Protein AF-A0A2E8XS34-F1 (afdb_monomer_lite)

Sequence (135 aa):
MKAFRKILIWILFVWFIVSIIMTLAGTDLFFPFDLKIDESQQIYRYKTIRFAAGCLLAYAVYRYLFSFKAAPSLAIVLNFGVFYLIGGLLFGYRDNVELKDMQHLLVVAFLALMVWFELKQRTKDDAGKFRRDHF

Secondary structure (DSSP, 8-state):
-HHHHHHHHHHHHHHHHHHHHHHHTT---BTTTBSS--HHHHHHHHHHHHHHHHHHHHHHHHHHHHSTT-HHHHHHHHHHHHHHHHHHHHHHHHTT--GGGGHHHHHHHHHHHHHHHHHHHHHHHHHHHHHHTT-

Foldseek 3Di:
DVVVVVVVVVVVVVVVVVCVVCVLVVFHADPPGDRDDDPVRVVVVVVVVVVVVVVLLVVLVVCPVPPVDPLVSLVVLLVVLVVCLVVLVSVCVVVVPDPVVSVVNVVSVVVSVVSVVVSVVVVVVVVVVVVVVVD

Radius of gyration: 19.16 Å; chains: 1; bounding box: 51×29×46 Å

pLDDT: mean 83.74, std 12.16, range [45.78, 97.0]

Structure (mmCIF, N/CA/C/O backbone):
data_AF-A0A2E8XS34-F1
#
_entry.id   AF-A0A2E8XS34-F1
#
loop_
_atom_site.group_PDB
_atom_site.id
_atom_site.type_symbol
_atom_site.label_atom_id
_atom_site.label_alt_id
_atom_site.label_comp_id
_atom_site.label_asym_id
_atom_site.label_entity_id
_atom_site.label_seq_id
_atom_site.pdbx_PDB_ins_code
_atom_site.Cartn_x
_atom_site.Cartn_y
_atom_site.Cartn_z
_atom_site.occupancy
_atom_site.B_iso_or_equiv
_atom_site.auth_seq_id
_atom_site.auth_comp_id
_atom_site.auth_asym_id
_atom_site.auth_atom_id
_atom_site.pdbx_PDB_model_num
ATOM 1 N N . MET A 1 1 ? 25.151 7.187 15.828 1.00 63.88 1 MET A N 1
ATOM 2 C CA . MET A 1 1 ? 24.245 7.661 14.744 1.00 63.88 1 MET A CA 1
ATOM 3 C C . MET A 1 1 ? 23.617 6.565 13.868 1.00 63.88 1 MET A C 1
ATOM 5 O O . MET A 1 1 ? 22.424 6.658 13.605 1.00 63.88 1 MET A O 1
ATOM 9 N N . LYS A 1 2 ? 24.343 5.541 13.373 1.00 78.06 2 LYS A N 1
ATOM 10 C CA . LYS A 1 2 ? 23.717 4.443 12.589 1.00 78.06 2 LYS A CA 1
ATOM 11 C C . LYS A 1 2 ? 22.769 3.570 13.435 1.00 78.06 2 LYS A C 1
ATOM 13 O O . LYS A 1 2 ? 21.671 3.279 12.981 1.00 78.06 2 LYS A O 1
ATOM 18 N N . ALA A 1 3 ? 23.163 3.223 14.665 1.00 86.88 3 ALA A N 1
ATOM 19 C CA . ALA A 1 3 ? 22.333 2.441 15.590 1.00 86.88 3 ALA A CA 1
ATOM 20 C C . ALA A 1 3 ? 21.042 3.177 15.991 1.00 86.88 3 ALA A C 1
ATOM 22 O O . ALA A 1 3 ? 19.959 2.628 15.850 1.00 86.88 3 ALA A O 1
ATOM 23 N N . PHE A 1 4 ? 21.150 4.455 16.368 1.00 91.81 4 PHE A N 1
ATOM 24 C CA . PHE A 1 4 ? 20.003 5.301 16.717 1.00 91.81 4 PHE A CA 1
ATOM 25 C C . PHE A 1 4 ? 18.929 5.352 15.614 1.00 91.81 4 PHE A C 1
ATOM 27 O O . PHE A 1 4 ? 17.758 5.122 15.885 1.00 91.81 4 PHE A O 1
ATOM 34 N N . ARG A 1 5 ? 19.327 5.552 14.347 1.00 91.44 5 ARG A N 1
ATOM 35 C CA . ARG A 1 5 ? 18.387 5.534 13.210 1.00 91.44 5 ARG A CA 1
ATOM 36 C C . ARG A 1 5 ? 17.677 4.188 13.048 1.00 91.44 5 ARG A C 1
ATOM 38 O O . ARG A 1 5 ? 16.480 4.167 12.791 1.00 91.44 5 ARG A O 1
ATOM 45 N N . LYS A 1 6 ? 18.396 3.073 13.219 1.00 90.25 6 LYS A N 1
ATOM 46 C CA . LYS A 1 6 ? 17.794 1.730 13.164 1.00 90.25 6 LYS A CA 1
ATOM 47 C C . LYS A 1 6 ? 16.784 1.516 14.291 1.00 90.25 6 LYS A C 1
ATOM 49 O O . LYS A 1 6 ? 15.724 0.962 14.035 1.00 90.25 6 LYS A O 1
ATOM 54 N N . ILE A 1 7 ? 17.093 1.992 15.498 1.00 94.50 7 ILE A N 1
ATOM 55 C CA . ILE A 1 7 ? 16.188 1.919 16.651 1.00 94.50 7 ILE A CA 1
ATOM 56 C C . ILE A 1 7 ? 14.903 2.707 16.373 1.00 94.50 7 ILE A C 1
ATOM 58 O O . ILE A 1 7 ? 13.821 2.175 16.577 1.00 94.50 7 ILE A O 1
ATOM 62 N N . LEU A 1 8 ? 15.000 3.927 15.833 1.00 91.06 8 LEU A N 1
ATOM 63 C CA . LEU A 1 8 ? 13.816 4.721 15.482 1.00 91.06 8 LEU A CA 1
ATOM 64 C C . LEU A 1 8 ? 12.929 4.036 14.434 1.00 91.06 8 LEU A C 1
ATOM 66 O O . LEU A 1 8 ? 11.711 4.014 14.585 1.00 91.06 8 LEU A O 1
ATOM 70 N N . ILE A 1 9 ? 13.527 3.442 13.396 1.00 90.00 9 ILE A N 1
ATOM 71 C CA . ILE A 1 9 ? 12.781 2.678 12.382 1.00 90.00 9 ILE A CA 1
ATOM 72 C C . ILE A 1 9 ? 12.105 1.458 13.016 1.00 90.00 9 ILE A C 1
ATOM 74 O O . ILE A 1 9 ? 10.970 1.138 12.678 1.00 90.00 9 ILE A O 1
ATOM 78 N N . TRP A 1 10 ? 12.784 0.789 13.947 1.00 93.06 10 TRP A N 1
ATOM 79 C CA . TRP A 1 10 ? 12.226 -0.364 14.644 1.00 93.06 10 TRP A CA 1
ATOM 80 C C . TRP A 1 10 ? 11.046 0.022 15.543 1.00 93.06 10 TRP A C 1
ATOM 82 O O . TRP A 1 10 ? 10.009 -0.631 15.492 1.00 93.06 10 TRP A O 1
ATOM 92 N N . ILE A 1 11 ? 11.158 1.122 16.293 1.00 91.81 11 ILE A N 1
ATOM 93 C CA . ILE A 1 11 ? 10.053 1.674 17.092 1.00 91.81 11 ILE A CA 1
ATOM 94 C C . ILE A 1 11 ? 8.857 2.002 16.193 1.00 91.81 11 ILE A C 1
ATOM 96 O O . ILE A 1 11 ? 7.731 1.629 16.509 1.00 91.81 11 ILE A O 1
ATOM 100 N N . LEU A 1 12 ? 9.099 2.645 15.048 1.00 87.62 12 LEU A N 1
ATOM 101 C CA . LEU A 1 12 ? 8.053 2.957 14.074 1.00 87.62 12 LEU A CA 1
ATOM 102 C C . LEU A 1 12 ? 7.380 1.689 13.522 1.00 87.62 12 LEU A C 1
ATOM 104 O O . LEU A 1 12 ? 6.165 1.650 13.358 1.00 87.62 12 LEU A O 1
ATOM 108 N N . PHE A 1 13 ? 8.155 0.639 13.256 1.00 89.69 13 PHE A N 1
ATOM 109 C CA . PHE A 1 13 ? 7.622 -0.638 12.789 1.00 89.69 13 PHE A CA 1
ATOM 110 C C . PHE A 1 13 ? 6.738 -1.319 13.840 1.00 89.69 13 PHE A C 1
ATOM 112 O O . PHE A 1 13 ? 5.619 -1.723 13.529 1.00 89.69 13 PHE A O 1
ATOM 119 N N . VAL A 1 14 ? 7.211 -1.401 15.089 1.00 90.56 14 VAL A N 1
ATOM 120 C CA . VAL A 1 14 ? 6.421 -1.931 16.213 1.00 90.56 14 VAL A CA 1
ATOM 121 C C . VAL A 1 14 ? 5.132 -1.133 16.377 1.00 90.56 14 VAL A C 1
ATOM 123 O O . VAL A 1 14 ? 4.068 -1.720 16.554 1.00 90.56 14 VAL A O 1
ATOM 126 N N . TRP A 1 15 ? 5.205 0.190 16.242 1.00 86.81 15 TRP A N 1
ATOM 127 C CA . TRP A 1 15 ? 4.031 1.050 16.292 1.00 86.81 15 TRP A CA 1
ATOM 128 C C . TRP A 1 15 ? 3.000 0.697 15.216 1.00 86.81 15 TRP A C 1
ATOM 130 O O . TRP A 1 15 ? 1.832 0.510 15.542 1.00 86.81 15 TRP A O 1
ATOM 140 N N . PHE A 1 16 ? 3.413 0.542 13.952 1.00 87.06 16 PHE A N 1
ATOM 141 C CA . PHE A 1 16 ? 2.488 0.150 12.884 1.00 87.06 16 PHE A CA 1
ATOM 142 C C . PHE A 1 16 ? 1.797 -1.186 13.167 1.00 87.06 16 PHE A C 1
ATOM 144 O O . PHE A 1 16 ? 0.599 -1.308 12.920 1.00 87.06 16 PHE A O 1
ATOM 151 N N . ILE A 1 17 ? 2.514 -2.164 13.731 1.00 88.88 17 ILE A N 1
ATOM 152 C CA . ILE A 1 17 ? 1.918 -3.443 14.142 1.00 88.88 17 ILE A CA 1
ATOM 153 C C . ILE A 1 17 ? 0.859 -3.224 15.226 1.00 88.88 17 ILE A C 1
ATOM 155 O O . ILE A 1 17 ? -0.253 -3.734 15.101 1.00 88.88 17 ILE A O 1
ATOM 159 N N . VAL A 1 18 ? 1.183 -2.455 16.269 1.00 87.19 18 VAL A N 1
ATOM 160 C CA . VAL A 1 18 ? 0.246 -2.161 17.364 1.00 87.19 18 VAL A CA 1
ATOM 161 C C . VAL A 1 18 ? -0.999 -1.451 16.836 1.00 87.19 18 VAL A C 1
ATOM 163 O O . VAL A 1 18 ? -2.107 -1.873 17.161 1.00 87.19 18 VAL A O 1
ATOM 166 N N . SER A 1 19 ? -0.845 -0.442 15.973 1.00 83.19 19 SER A N 1
ATOM 167 C CA . SER A 1 19 ? -1.980 0.247 15.350 1.00 83.19 19 SER A CA 1
ATOM 168 C C . SER A 1 19 ? -2.871 -0.713 14.563 1.00 83.19 19 SER A C 1
ATOM 170 O O . SER A 1 19 ? -4.079 -0.683 14.754 1.00 83.19 19 SER A O 1
ATOM 172 N N . ILE A 1 20 ? -2.305 -1.616 13.751 1.00 84.06 20 ILE A N 1
ATOM 173 C CA . ILE A 1 20 ? -3.093 -2.606 12.994 1.00 84.06 20 ILE A CA 1
ATOM 174 C C . ILE A 1 20 ? -3.896 -3.514 13.937 1.00 84.06 20 ILE A C 1
ATOM 176 O O . ILE A 1 20 ? -5.090 -3.718 13.719 1.00 84.06 20 ILE A O 1
ATOM 180 N N . ILE A 1 21 ? -3.266 -4.039 14.993 1.00 85.81 21 ILE A N 1
ATOM 181 C CA . ILE A 1 21 ? -3.931 -4.924 15.964 1.00 85.81 21 ILE A CA 1
ATOM 182 C C . ILE A 1 21 ? -5.065 -4.185 16.678 1.00 85.81 21 ILE A C 1
ATOM 184 O O . ILE A 1 21 ? -6.174 -4.708 16.777 1.00 85.81 21 ILE A O 1
ATOM 188 N N . MET A 1 22 ? -4.806 -2.963 17.145 1.00 83.38 22 MET A N 1
ATOM 189 C CA . MET A 1 22 ? -5.800 -2.142 17.835 1.00 83.38 22 MET A CA 1
ATOM 190 C C . MET A 1 22 ? -6.976 -1.795 16.930 1.00 83.38 22 MET A C 1
ATOM 192 O O . MET A 1 22 ? -8.127 -1.958 17.345 1.00 83.38 22 MET A O 1
ATOM 196 N N . THR A 1 23 ? -6.705 -1.405 15.681 1.00 82.19 23 THR A N 1
ATOM 197 C CA . THR A 1 23 ? -7.757 -1.142 14.701 1.00 82.19 23 THR A CA 1
ATOM 198 C C . THR A 1 23 ? -8.603 -2.386 14.479 1.00 82.19 23 THR A C 1
ATOM 200 O O . THR A 1 23 ? -9.818 -2.253 14.489 1.00 82.19 23 THR A O 1
ATOM 203 N N . LEU A 1 24 ? -8.022 -3.588 14.356 1.00 80.12 24 LEU A N 1
ATOM 204 C CA . LEU A 1 24 ? -8.774 -4.846 14.208 1.00 80.12 24 LEU A CA 1
ATOM 205 C C . LEU A 1 24 ? -9.572 -5.234 15.463 1.00 80.12 24 LEU A C 1
ATOM 207 O O . LEU A 1 24 ? -10.663 -5.785 15.323 1.00 80.12 24 LEU A O 1
ATOM 211 N N . ALA A 1 25 ? -9.089 -4.892 16.659 1.00 82.12 25 ALA A N 1
ATOM 212 C CA . ALA A 1 25 ? -9.784 -5.099 17.934 1.00 82.12 25 ALA A CA 1
ATOM 213 C C . ALA A 1 25 ? -10.914 -4.083 18.209 1.00 82.12 25 ALA A C 1
ATOM 215 O O . ALA A 1 25 ? -11.614 -4.197 19.211 1.00 82.12 25 ALA A O 1
ATOM 216 N N . GLY A 1 26 ? -11.098 -3.093 17.331 1.00 73.38 26 GLY A N 1
ATOM 217 C CA . GLY A 1 26 ? -12.153 -2.080 17.438 1.00 73.38 26 GLY A CA 1
ATOM 218 C C . GLY A 1 26 ? -11.802 -0.888 18.309 1.00 73.38 26 GLY A C 1
ATOM 219 O O . GLY A 1 26 ? -12.678 -0.119 18.685 1.00 73.38 26 GLY A O 1
ATOM 220 N N . THR A 1 27 ? -10.515 -0.720 18.594 1.00 77.56 27 THR A N 1
ATOM 221 C CA . THR A 1 27 ? -9.982 0.454 19.278 1.00 77.56 27 THR A CA 1
ATOM 222 C C . THR A 1 27 ? -9.312 1.386 18.277 1.00 77.56 27 THR A C 1
ATOM 224 O O . THR A 1 27 ? -8.448 0.966 17.502 1.00 77.56 27 THR A O 1
ATOM 227 N N . ASP A 1 28 ? -9.677 2.663 18.315 1.00 70.44 28 ASP A N 1
ATOM 228 C CA . ASP A 1 28 ? -9.099 3.673 17.438 1.00 70.44 28 ASP A CA 1
ATOM 229 C C . ASP A 1 28 ? -7.763 4.152 18.007 1.00 70.44 28 ASP A C 1
ATOM 231 O O . ASP A 1 28 ? -7.718 5.009 18.883 1.00 70.44 28 ASP A O 1
ATOM 235 N N . LEU A 1 29 ? -6.657 3.584 17.521 1.00 71.19 29 LEU A N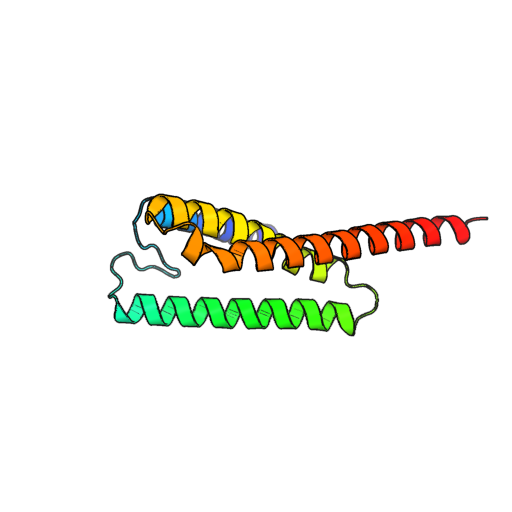 1
ATOM 236 C CA . LEU A 1 29 ? -5.318 4.119 17.763 1.00 71.19 29 LEU A CA 1
ATOM 237 C C . LEU A 1 29 ? -4.795 4.766 16.482 1.00 71.19 29 LEU A C 1
ATOM 239 O O . LEU A 1 29 ? -4.387 4.074 15.548 1.00 71.19 29 LEU A O 1
ATOM 243 N N . PHE A 1 30 ? -4.742 6.098 16.463 1.00 67.44 30 PHE A N 1
ATOM 244 C CA . PHE A 1 30 ? -4.107 6.847 15.377 1.00 67.44 30 PHE A CA 1
ATOM 245 C C . PHE A 1 30 ? -2.795 7.494 15.816 1.00 67.44 30 PHE A C 1
ATOM 247 O O . PHE A 1 30 ? -2.648 7.986 16.934 1.00 67.44 30 PHE A O 1
ATOM 254 N N . PHE A 1 31 ? -1.855 7.549 14.876 1.00 62.88 31 PHE A N 1
ATOM 255 C CA . PHE A 1 31 ? -0.633 8.335 15.010 1.00 62.88 31 PHE A CA 1
ATOM 256 C C . PHE A 1 31 ? -0.947 9.853 14.925 1.00 62.88 31 PHE A C 1
ATOM 258 O O . PHE A 1 31 ? -1.740 10.233 14.058 1.00 62.88 31 PHE A O 1
ATOM 265 N N . PRO A 1 32 ? -0.328 10.739 15.742 1.00 53.72 32 PRO A N 1
ATOM 266 C CA . PRO A 1 32 ? 0.712 10.429 16.715 1.00 53.72 32 PRO A CA 1
ATOM 267 C C . PRO A 1 32 ? 0.212 9.779 18.006 1.00 53.72 32 PRO A C 1
ATOM 269 O O . PRO A 1 32 ? 0.770 8.748 18.332 1.00 53.72 32 PRO A O 1
ATOM 272 N N . PHE A 1 33 ? -0.810 10.265 18.713 1.00 63.41 33 PHE A N 1
ATOM 273 C CA . PHE A 1 33 ? -1.322 9.593 19.921 1.00 63.41 33 PHE A CA 1
ATOM 274 C C . PHE A 1 33 ? -2.741 10.065 20.210 1.00 63.41 33 PHE A C 1
ATOM 276 O O . PHE A 1 33 ? -2.924 11.160 20.737 1.00 63.41 33 PHE A O 1
ATOM 283 N N . ASP A 1 34 ? -3.745 9.271 19.851 1.00 65.56 34 ASP A N 1
ATOM 284 C CA . ASP A 1 34 ? -5.122 9.594 20.207 1.00 65.56 34 ASP A CA 1
ATOM 285 C C . ASP A 1 34 ? -5.978 8.329 20.263 1.00 65.56 34 ASP A C 1
ATOM 287 O O . ASP A 1 34 ? -6.127 7.649 19.249 1.00 65.56 34 ASP A O 1
ATOM 291 N N . LEU A 1 35 ? -6.474 8.011 21.462 1.00 64.69 35 LEU A N 1
ATOM 292 C CA . LEU A 1 35 ? -7.351 6.866 21.742 1.00 64.69 35 LEU A CA 1
ATOM 293 C C . LEU A 1 35 ? -8.836 7.256 21.761 1.00 64.69 35 LEU A C 1
ATOM 295 O O . LEU A 1 35 ? -9.698 6.383 21.833 1.00 64.69 35 LEU A O 1
ATOM 299 N N . LYS A 1 36 ? -9.147 8.559 21.779 1.00 69.56 36 LYS A N 1
ATOM 300 C CA . LYS A 1 36 ? -10.514 9.086 21.874 1.00 69.56 36 LYS A CA 1
ATOM 301 C C . LYS A 1 36 ? -10.712 10.134 20.793 1.00 69.56 36 LYS A C 1
ATOM 303 O O . LYS A 1 36 ? -10.654 11.333 21.043 1.00 69.56 36 LYS A O 1
ATOM 308 N N . ILE A 1 37 ? -10.949 9.644 19.587 1.00 72.38 37 ILE A N 1
ATOM 309 C CA . ILE A 1 37 ? -11.110 10.475 18.401 1.00 72.38 37 ILE A CA 1
ATOM 310 C C . ILE A 1 37 ? -12.602 10.620 18.122 1.00 72.38 37 ILE A C 1
ATOM 312 O O . ILE A 1 37 ? -13.298 9.619 17.978 1.00 72.38 37 ILE A O 1
ATOM 316 N N . ASP A 1 38 ? -13.070 11.861 18.024 1.00 81.88 38 ASP A N 1
ATOM 317 C CA . ASP A 1 38 ? -14.433 12.180 17.591 1.00 81.88 38 ASP A CA 1
ATOM 318 C C . ASP A 1 38 ? -14.681 11.765 16.126 1.00 81.88 38 ASP A C 1
ATOM 320 O O . ASP A 1 38 ? -13.757 11.791 15.307 1.00 81.88 38 ASP A O 1
ATOM 324 N N . GLU A 1 39 ? -15.927 11.451 15.763 1.00 80.69 39 GLU A N 1
ATOM 325 C CA . GLU A 1 39 ? -16.308 10.991 14.416 1.00 80.69 39 GLU A CA 1
ATOM 326 C C . GLU A 1 39 ? -15.828 11.947 13.314 1.00 80.69 39 GLU A C 1
ATOM 328 O O . GLU A 1 39 ? -15.299 11.523 12.280 1.00 80.69 39 GLU A O 1
ATOM 333 N N . SER A 1 40 ? -15.936 13.260 13.546 1.00 83.38 40 SER A N 1
ATOM 334 C CA . SER A 1 40 ? -15.499 14.277 12.584 1.00 83.38 40 SER A CA 1
ATOM 335 C C . SER A 1 40 ? -13.995 14.189 12.291 1.00 83.38 40 SER A C 1
ATOM 337 O O . SER A 1 40 ? -13.557 14.270 11.135 1.00 83.38 40 SER A O 1
ATOM 339 N N . GLN A 1 41 ? -13.194 13.948 13.330 1.00 82.31 41 GLN A N 1
ATOM 340 C CA . GLN A 1 41 ? -11.751 13.788 13.222 1.00 82.31 41 GLN A CA 1
ATOM 341 C C . GLN A 1 41 ? -11.380 12.447 12.589 1.00 82.31 4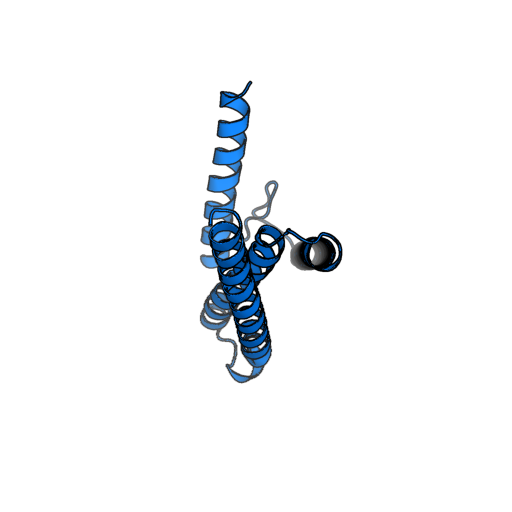1 GLN A C 1
ATOM 343 O O . GLN A 1 41 ? -10.434 12.404 11.799 1.00 82.31 41 GLN A O 1
ATOM 348 N N . GLN A 1 42 ? -12.122 11.373 12.875 1.00 80.12 42 GLN A N 1
ATOM 349 C CA . GLN A 1 42 ? -11.918 10.071 12.234 1.00 80.12 42 GLN A CA 1
ATOM 350 C C . GLN A 1 42 ? -12.097 10.180 10.717 1.00 80.12 42 GLN A C 1
ATOM 352 O O . GLN A 1 42 ? -11.213 9.784 9.953 1.00 80.12 42 GLN A O 1
ATOM 357 N N . ILE A 1 43 ? -13.184 10.817 10.270 1.00 85.50 43 ILE A N 1
ATOM 358 C CA . ILE A 1 43 ? -13.466 11.032 8.845 1.00 85.50 43 ILE A CA 1
ATOM 359 C C . ILE A 1 43 ? -12.377 11.894 8.195 1.00 85.50 43 ILE A C 1
ATOM 361 O O . ILE A 1 43 ? -11.904 11.573 7.099 1.00 85.50 43 ILE A O 1
ATOM 365 N N . TYR A 1 44 ? -11.955 12.983 8.845 1.00 85.44 44 TYR A N 1
ATOM 366 C CA . TYR A 1 44 ? -10.890 13.846 8.325 1.00 85.44 44 TYR A CA 1
ATOM 367 C C . TYR A 1 44 ? -9.557 13.098 8.179 1.00 85.44 44 TYR A C 1
ATOM 369 O O . TYR A 1 44 ? -8.911 13.166 7.126 1.00 85.44 44 TYR A O 1
ATOM 377 N N . ARG A 1 45 ? -9.155 12.337 9.204 1.00 84.44 45 ARG A N 1
ATOM 378 C CA . ARG A 1 45 ? -7.919 11.540 9.192 1.00 84.44 45 ARG A CA 1
ATOM 379 C C . ARG A 1 45 ? -7.982 10.444 8.131 1.00 84.44 45 ARG A C 1
ATOM 381 O O . ARG A 1 45 ? -7.032 10.301 7.365 1.00 84.44 45 ARG A O 1
ATOM 388 N N . TYR A 1 46 ? -9.112 9.749 8.006 1.00 84.50 46 TYR A N 1
ATOM 389 C CA . TYR A 1 46 ? -9.337 8.760 6.950 1.00 84.50 46 TYR A CA 1
ATOM 390 C C . TYR A 1 46 ? -9.175 9.370 5.550 1.00 84.50 46 TYR A C 1
ATOM 392 O O . TYR A 1 46 ? -8.413 8.851 4.731 1.00 84.50 46 TYR A O 1
ATOM 400 N N . LYS A 1 47 ? -9.822 10.514 5.278 1.00 86.88 47 LYS A N 1
ATOM 401 C CA . LYS A 1 47 ? -9.682 11.235 3.998 1.00 86.88 47 LYS A CA 1
ATOM 402 C C . LYS A 1 47 ? -8.232 11.643 3.730 1.00 86.88 47 LYS A C 1
ATOM 404 O O . LYS A 1 47 ? -7.748 11.471 2.612 1.00 86.88 47 LYS A O 1
ATOM 409 N N . THR A 1 48 ? -7.534 12.125 4.754 1.00 88.88 48 THR A N 1
ATOM 410 C CA . THR A 1 48 ? -6.126 12.540 4.664 1.00 88.88 48 THR A CA 1
ATOM 411 C C . THR A 1 48 ? -5.212 11.362 4.327 1.00 88.88 48 THR A C 1
ATOM 413 O O . THR A 1 48 ? -4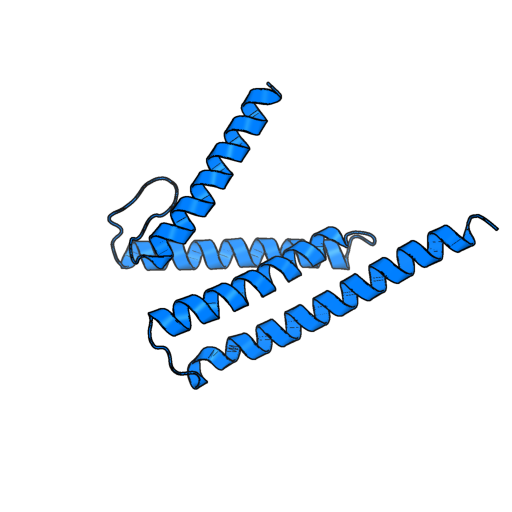.405 11.457 3.403 1.00 88.88 48 THR A O 1
ATOM 416 N N . ILE A 1 49 ? -5.367 10.226 5.015 1.00 88.69 49 ILE A N 1
ATOM 417 C CA . ILE A 1 49 ? -4.583 9.008 4.755 1.00 88.69 49 ILE A CA 1
ATOM 418 C C . ILE A 1 49 ? -4.872 8.480 3.351 1.00 88.69 49 ILE A C 1
ATOM 420 O O . ILE A 1 49 ? -3.939 8.158 2.616 1.00 88.69 49 ILE A O 1
ATOM 424 N N . ARG A 1 50 ? -6.147 8.447 2.942 1.00 89.12 50 ARG A N 1
ATOM 425 C CA . ARG A 1 50 ? -6.546 8.028 1.592 1.00 89.12 50 ARG A CA 1
ATOM 426 C C . ARG A 1 50 ? -5.901 8.903 0.516 1.00 89.12 50 ARG A C 1
ATOM 428 O O . ARG A 1 50 ? -5.404 8.371 -0.474 1.00 89.12 50 ARG A O 1
ATOM 435 N N . PHE A 1 51 ? -5.879 10.220 0.712 1.00 90.69 51 PHE A N 1
ATOM 436 C CA . PHE A 1 51 ? -5.231 11.152 -0.211 1.00 90.69 51 PHE A CA 1
ATOM 437 C C . PHE A 1 51 ? -3.713 10.936 -0.266 1.00 90.69 51 PHE A C 1
ATOM 439 O O . PHE A 1 51 ? -3.163 10.743 -1.348 1.00 90.69 51 PHE A O 1
ATOM 446 N N . ALA A 1 52 ? -3.045 10.883 0.889 1.00 91.75 52 ALA A N 1
ATOM 447 C CA . ALA A 1 52 ? -1.599 10.682 0.970 1.00 91.75 52 ALA A CA 1
ATOM 448 C C . ALA A 1 52 ? -1.155 9.348 0.342 1.00 91.75 52 ALA A C 1
ATOM 450 O O . ALA A 1 52 ? -0.191 9.316 -0.426 1.00 91.75 52 ALA A O 1
ATOM 451 N N . ALA A 1 53 ? -1.886 8.261 0.611 1.00 91.56 53 ALA A N 1
ATOM 452 C CA . ALA A 1 53 ? -1.656 6.963 -0.017 1.00 91.56 53 ALA A CA 1
ATOM 453 C C . ALA A 1 53 ? -1.848 7.035 -1.540 1.00 91.56 53 ALA A C 1
ATOM 455 O O . ALA A 1 53 ? -1.001 6.546 -2.286 1.00 91.56 53 ALA A O 1
ATOM 456 N N . GLY A 1 54 ? -2.905 7.708 -2.010 1.00 91.31 54 GLY A N 1
ATOM 457 C CA . GLY A 1 54 ? -3.140 7.945 -3.436 1.00 91.31 54 GLY A CA 1
ATOM 458 C C . GLY A 1 54 ? -1.985 8.689 -4.113 1.00 91.31 54 GLY A C 1
ATOM 459 O O . GLY A 1 54 ? -1.498 8.248 -5.154 1.00 91.31 54 GLY A O 1
ATOM 460 N N . CYS A 1 55 ? -1.482 9.762 -3.500 1.00 93.81 55 CYS A N 1
ATOM 461 C CA . CYS A 1 55 ? -0.320 10.500 -4.000 1.00 93.81 55 CYS A CA 1
ATOM 462 C C . CYS A 1 55 ? 0.950 9.638 -4.046 1.00 93.81 55 CYS A C 1
ATOM 464 O O . CYS A 1 55 ? 1.685 9.687 -5.033 1.00 93.81 55 CYS A O 1
ATOM 466 N N . LEU A 1 56 ? 1.206 8.824 -3.014 1.00 92.75 56 LEU A N 1
ATOM 467 C CA . LEU A 1 56 ? 2.365 7.926 -2.972 1.00 92.75 56 LEU A CA 1
ATOM 468 C C . LEU A 1 56 ? 2.310 6.871 -4.085 1.00 92.75 56 LEU A C 1
ATOM 470 O O . LEU A 1 56 ? 3.323 6.601 -4.732 1.00 92.75 56 LEU A O 1
ATOM 474 N N . LEU A 1 57 ? 1.130 6.298 -4.335 1.00 92.62 57 LEU A N 1
ATOM 475 C CA . LEU A 1 57 ? 0.922 5.334 -5.415 1.00 92.62 57 LEU A CA 1
ATOM 476 C C . LEU A 1 57 ? 1.076 5.983 -6.789 1.00 92.62 57 LEU A C 1
ATOM 478 O O . LEU A 1 57 ? 1.775 5.435 -7.639 1.00 92.62 57 LEU A O 1
ATOM 482 N N . ALA A 1 58 ? 0.498 7.169 -6.995 1.00 91.06 58 ALA A N 1
ATOM 483 C CA . ALA A 1 58 ? 0.669 7.928 -8.231 1.00 91.06 58 ALA A CA 1
ATOM 484 C C . ALA A 1 58 ? 2.151 8.232 -8.498 1.00 91.06 58 ALA A C 1
ATOM 486 O O . ALA A 1 58 ? 2.630 8.039 -9.614 1.00 91.06 58 ALA A O 1
ATOM 487 N N . TYR A 1 59 ? 2.903 8.619 -7.465 1.00 90.19 59 TYR A N 1
ATOM 488 C CA . TYR A 1 59 ? 4.348 8.818 -7.562 1.00 90.19 59 TYR A CA 1
ATOM 489 C C . TYR A 1 59 ? 5.103 7.524 -7.908 1.00 90.19 59 TYR A C 1
ATOM 491 O O . TYR A 1 59 ? 5.996 7.543 -8.756 1.00 90.19 59 TYR A O 1
ATOM 499 N N . ALA A 1 60 ? 4.745 6.389 -7.298 1.00 90.25 60 ALA A N 1
ATOM 500 C CA . ALA A 1 60 ? 5.358 5.096 -7.604 1.00 90.25 60 ALA A CA 1
ATOM 501 C C . ALA A 1 60 ? 5.112 4.672 -9.063 1.00 90.25 60 ALA A C 1
ATOM 503 O O . ALA A 1 60 ? 6.044 4.235 -9.740 1.00 90.25 60 ALA A O 1
ATOM 504 N N . VAL A 1 61 ? 3.890 4.860 -9.571 1.00 89.81 61 VAL A N 1
ATOM 505 C CA . VAL A 1 61 ? 3.538 4.588 -10.974 1.00 89.81 61 VAL A CA 1
ATOM 506 C C . VAL A 1 61 ? 4.244 5.560 -11.919 1.00 89.81 61 VAL A C 1
ATOM 508 O O . VAL A 1 61 ? 4.834 5.126 -12.903 1.00 89.81 61 VAL A O 1
ATOM 511 N N . TYR A 1 62 ? 4.272 6.857 -11.605 1.00 89.56 62 TYR A N 1
ATOM 512 C CA . TYR A 1 62 ? 5.025 7.848 -12.379 1.00 89.56 62 TYR A CA 1
ATOM 513 C C . TYR A 1 62 ? 6.504 7.460 -12.489 1.00 89.56 62 TYR A C 1
ATOM 515 O O . TYR A 1 62 ? 7.074 7.426 -13.580 1.00 89.56 62 TYR A O 1
ATOM 523 N N . ARG A 1 63 ? 7.123 7.087 -11.364 1.00 87.25 63 ARG A N 1
ATOM 524 C CA . ARG A 1 63 ? 8.514 6.632 -11.340 1.00 87.25 63 ARG A CA 1
ATOM 525 C C . ARG A 1 63 ? 8.720 5.385 -12.196 1.00 87.25 63 ARG A C 1
ATOM 527 O O . ARG A 1 63 ? 9.758 5.279 -12.837 1.00 87.25 63 ARG A O 1
ATOM 534 N N . TYR A 1 64 ? 7.753 4.472 -12.225 1.00 87.44 64 TYR A N 1
ATOM 535 C CA . TYR A 1 64 ? 7.798 3.302 -13.097 1.00 87.44 64 TYR A CA 1
ATOM 536 C C . TYR A 1 64 ? 7.739 3.675 -14.587 1.00 87.44 64 TYR A C 1
ATOM 538 O O . TYR A 1 64 ? 8.565 3.205 -15.365 1.00 87.44 64 TYR A O 1
ATOM 546 N N . LEU A 1 65 ? 6.803 4.544 -14.978 1.00 87.06 65 LEU A N 1
ATOM 547 C CA . LEU A 1 65 ? 6.562 4.902 -16.381 1.00 87.06 65 LEU A CA 1
ATOM 548 C C . LEU A 1 65 ? 7.698 5.728 -17.000 1.00 87.06 65 LEU A C 1
ATOM 550 O O . LEU A 1 65 ? 8.057 5.508 -18.153 1.00 87.06 65 LEU A O 1
ATOM 554 N N . PHE A 1 66 ? 8.268 6.668 -16.243 1.00 85.12 66 PHE A N 1
ATOM 555 C CA . PHE A 1 66 ? 9.231 7.646 -16.769 1.00 85.12 66 PHE A CA 1
ATOM 556 C C . PHE A 1 66 ? 10.688 7.367 -16.367 1.00 85.12 66 PHE A C 1
ATOM 558 O O . PHE A 1 66 ? 11.604 8.016 -16.870 1.00 85.12 66 PHE A O 1
ATOM 565 N N . SER A 1 67 ? 10.941 6.393 -15.484 1.00 66.62 67 SER A N 1
ATOM 566 C CA . SER A 1 67 ? 12.290 5.958 -15.106 1.00 66.62 67 SER A CA 1
ATOM 567 C C . SER A 1 67 ? 12.462 4.482 -15.467 1.00 66.62 67 SER A C 1
ATOM 569 O O . SER A 1 67 ? 12.007 3.601 -14.742 1.00 66.62 67 SER A O 1
ATOM 571 N N . PHE A 1 68 ? 13.136 4.213 -16.591 1.00 58.78 68 PHE A N 1
ATOM 572 C CA . PHE A 1 68 ? 13.267 2.922 -17.299 1.00 58.78 68 PHE A CA 1
ATOM 573 C C . PHE A 1 68 ? 13.776 1.692 -16.494 1.00 58.78 68 PHE A C 1
ATOM 575 O O . PHE A 1 68 ? 14.081 0.665 -17.097 1.00 58.78 68 PHE A O 1
ATOM 582 N N . LYS A 1 69 ? 13.905 1.754 -15.158 1.00 58.75 69 LYS A N 1
ATOM 583 C CA . LYS A 1 69 ? 14.438 0.671 -14.301 1.00 58.75 69 LYS A CA 1
ATOM 584 C C . LYS A 1 69 ? 13.776 0.518 -12.919 1.00 58.75 69 LYS A C 1
ATOM 586 O O . LYS A 1 69 ? 14.338 -0.140 -12.046 1.00 58.75 69 LYS A O 1
ATOM 591 N N . ALA A 1 70 ? 12.613 1.109 -12.652 1.00 65.19 70 ALA A N 1
ATOM 592 C CA . ALA A 1 70 ? 12.049 1.092 -11.298 1.00 65.19 70 ALA A CA 1
ATOM 593 C C . ALA A 1 70 ? 11.070 -0.076 -11.035 1.00 65.19 70 ALA A C 1
ATOM 595 O O . ALA A 1 70 ? 9.975 0.145 -10.522 1.00 65.19 70 ALA A O 1
ATOM 596 N N . ALA A 1 71 ? 11.466 -1.327 -11.309 1.00 73.88 71 ALA A N 1
ATOM 597 C CA . ALA A 1 71 ? 10.723 -2.512 -10.841 1.00 73.88 71 ALA A CA 1
ATOM 598 C C . ALA A 1 71 ? 10.381 -2.460 -9.327 1.00 73.88 71 ALA A C 1
ATOM 600 O O . ALA A 1 71 ? 9.258 -2.808 -8.956 1.00 73.88 71 ALA A O 1
ATOM 601 N N . PRO A 1 72 ? 11.249 -1.914 -8.441 1.00 81.81 72 PRO A N 1
ATOM 602 C CA . PRO A 1 72 ? 10.897 -1.719 -7.033 1.00 81.81 72 PRO A CA 1
ATOM 603 C C . PRO A 1 72 ? 9.700 -0.786 -6.791 1.00 81.81 72 PRO A C 1
ATOM 605 O O . PRO A 1 72 ? 9.003 -0.939 -5.794 1.00 81.81 72 PRO A O 1
ATOM 608 N N . SER A 1 73 ? 9.433 0.181 -7.675 1.00 85.75 73 SER A N 1
ATOM 609 C CA . SER A 1 73 ? 8.288 1.090 -7.524 1.00 85.75 73 SER A CA 1
ATOM 610 C C . SER A 1 73 ? 6.969 0.386 -7.797 1.00 85.75 73 SER A C 1
ATOM 612 O O . SER A 1 73 ? 6.007 0.569 -7.055 1.00 85.75 73 SER A O 1
ATOM 614 N N . LEU A 1 74 ? 6.946 -0.487 -8.800 1.00 88.62 74 LEU A N 1
ATOM 615 C CA . LEU A 1 74 ? 5.766 -1.275 -9.118 1.00 88.62 74 LEU A CA 1
ATOM 616 C C . LEU A 1 74 ? 5.497 -2.352 -8.042 1.00 88.62 74 LEU A C 1
ATOM 618 O O . LEU A 1 74 ? 4.346 -2.659 -7.742 1.00 88.62 74 LEU A O 1
ATOM 622 N N . ALA A 1 75 ? 6.540 -2.834 -7.354 1.00 90.56 75 ALA A N 1
ATOM 623 C CA . ALA A 1 75 ? 6.394 -3.702 -6.183 1.00 90.56 75 ALA A CA 1
ATOM 624 C C . ALA A 1 75 ? 5.692 -3.011 -4.996 1.00 90.56 75 ALA A C 1
ATOM 626 O O . ALA A 1 75 ? 4.943 -3.664 -4.273 1.00 90.56 75 ALA A O 1
ATOM 627 N N . ILE A 1 76 ? 5.880 -1.700 -4.790 1.00 91.25 76 ILE A N 1
ATOM 628 C CA . ILE A 1 76 ? 5.141 -0.945 -3.755 1.00 91.25 76 ILE A CA 1
ATOM 629 C C . ILE A 1 76 ? 3.643 -0.941 -4.078 1.00 91.25 76 ILE A C 1
ATOM 631 O O . ILE A 1 76 ? 2.824 -1.199 -3.198 1.00 91.25 76 ILE A O 1
ATOM 635 N N . VAL A 1 77 ? 3.294 -0.705 -5.347 1.00 93.06 77 VAL A N 1
ATOM 636 C CA . VAL A 1 77 ? 1.905 -0.716 -5.832 1.00 93.06 77 VAL A CA 1
ATOM 637 C C . VAL A 1 77 ? 1.281 -2.104 -5.655 1.00 93.06 77 VAL A C 1
ATOM 639 O O . VAL A 1 77 ? 0.159 -2.207 -5.163 1.00 93.06 77 VAL A O 1
ATOM 642 N N . LEU A 1 78 ? 2.025 -3.172 -5.972 1.00 94.69 78 LEU A N 1
ATOM 643 C CA . LEU A 1 78 ? 1.570 -4.548 -5.758 1.00 94.69 78 LEU A CA 1
ATOM 644 C C . LEU A 1 78 ? 1.284 -4.833 -4.281 1.00 94.69 78 LEU A C 1
ATOM 646 O O . LEU A 1 78 ? 0.207 -5.319 -3.948 1.00 94.69 78 LEU A O 1
ATOM 650 N N . ASN A 1 79 ? 2.238 -4.524 -3.396 1.00 94.69 79 ASN A N 1
ATOM 651 C CA . ASN A 1 79 ? 2.084 -4.766 -1.962 1.00 94.69 79 ASN A CA 1
ATOM 652 C C . ASN A 1 79 ? 0.907 -3.974 -1.388 1.00 94.69 79 ASN A C 1
ATOM 654 O O . ASN A 1 79 ? 0.135 -4.523 -0.608 1.00 94.69 79 ASN A O 1
ATOM 658 N N . PHE A 1 80 ? 0.722 -2.721 -1.814 1.00 94.75 80 PHE A N 1
ATOM 659 C CA . PHE A 1 80 ? -0.468 -1.954 -1.453 1.00 94.75 80 PHE A CA 1
ATOM 660 C C . PHE A 1 80 ? -1.751 -2.673 -1.886 1.00 94.75 80 PHE A C 1
ATOM 662 O O . PHE A 1 80 ? -2.654 -2.824 -1.070 1.00 94.75 80 PHE A O 1
ATOM 669 N N . GLY A 1 81 ? -1.822 -3.161 -3.130 1.00 94.06 81 GLY A N 1
ATOM 670 C CA . GLY A 1 81 ? -2.972 -3.923 -3.625 1.00 94.06 81 GLY A CA 1
ATOM 671 C C . GLY A 1 81 ? -3.252 -5.178 -2.794 1.00 94.06 81 GLY A C 1
ATOM 672 O O . GLY A 1 81 ? -4.388 -5.406 -2.392 1.00 94.06 81 GLY A O 1
ATOM 673 N N . VAL A 1 82 ? -2.217 -5.954 -2.459 1.00 96.00 82 VAL A N 1
ATOM 674 C CA . VAL A 1 82 ? -2.339 -7.149 -1.605 1.00 96.00 82 VAL A CA 1
ATOM 675 C C . VAL A 1 82 ? -2.856 -6.788 -0.211 1.00 96.00 82 VAL A C 1
ATOM 677 O O . VAL A 1 82 ? -3.810 -7.402 0.264 1.00 96.00 82 VAL A O 1
ATOM 680 N N . PHE A 1 83 ? -2.282 -5.773 0.438 1.00 94.44 83 PHE A N 1
ATOM 681 C CA . PHE A 1 83 ? -2.742 -5.341 1.760 1.00 94.44 83 PHE A CA 1
ATOM 682 C C . PHE A 1 83 ? -4.148 -4.746 1.728 1.00 94.44 83 PHE A C 1
ATOM 684 O O . PHE A 1 83 ? -4.905 -4.954 2.672 1.00 94.44 83 PHE A O 1
ATOM 691 N N . TYR A 1 84 ? -4.526 -4.061 0.648 1.00 94.38 84 TYR A N 1
ATOM 692 C CA . TYR A 1 84 ? -5.885 -3.565 0.459 1.00 94.38 84 TYR A CA 1
ATOM 693 C C . TYR A 1 84 ? -6.892 -4.716 0.366 1.00 94.38 84 TYR A C 1
ATOM 695 O O . TYR A 1 84 ? -7.942 -4.650 0.994 1.00 94.38 84 TYR A O 1
ATOM 703 N N . LEU A 1 85 ? -6.567 -5.793 -0.360 1.00 96.25 85 LEU A N 1
ATOM 704 C CA . LEU A 1 85 ? -7.420 -6.985 -0.440 1.00 96.25 85 LEU A CA 1
ATOM 705 C C . LEU A 1 85 ? -7.554 -7.679 0.916 1.00 96.25 85 LEU A C 1
ATOM 707 O O . LEU A 1 85 ? -8.667 -7.970 1.342 1.00 96.25 85 LEU A O 1
ATOM 711 N N . ILE A 1 86 ? -6.435 -7.905 1.610 1.00 94.75 86 ILE A N 1
ATOM 712 C CA . ILE A 1 86 ? -6.438 -8.523 2.944 1.00 94.75 86 ILE A CA 1
ATOM 713 C C . ILE A 1 86 ? -7.252 -7.663 3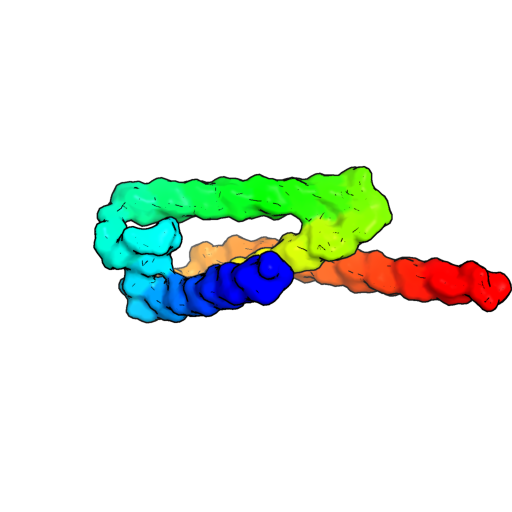.917 1.00 94.75 86 ILE A C 1
ATOM 715 O O . ILE A 1 86 ? -8.142 -8.174 4.589 1.00 94.75 86 ILE A O 1
ATOM 719 N N . GLY A 1 87 ? -6.987 -6.356 3.963 1.00 91.69 87 GLY A N 1
ATOM 720 C CA . GLY A 1 87 ? -7.710 -5.418 4.817 1.00 91.69 87 GLY A CA 1
ATOM 721 C C . GLY A 1 87 ? -9.199 -5.367 4.484 1.00 91.69 87 GLY A C 1
ATOM 722 O O . GLY A 1 87 ? -10.022 -5.488 5.383 1.00 91.69 87 GLY A O 1
ATOM 723 N N . GLY A 1 88 ? -9.553 -5.260 3.203 1.00 91.00 88 GLY A N 1
ATOM 724 C CA . GLY A 1 88 ? -10.941 -5.237 2.745 1.00 91.00 88 GLY A CA 1
ATOM 725 C C . GLY A 1 88 ? -11.723 -6.487 3.145 1.00 91.00 88 GLY A C 1
ATOM 726 O O . GLY A 1 88 ? -12.863 -6.369 3.580 1.00 91.00 88 GLY A O 1
ATOM 727 N N . LEU A 1 89 ? -11.101 -7.668 3.083 1.00 93.38 89 LEU A N 1
ATOM 728 C CA . LEU A 1 89 ? -11.713 -8.914 3.555 1.00 93.38 89 LEU A CA 1
ATOM 729 C C . LEU A 1 89 ? -11.857 -8.950 5.083 1.00 93.38 89 LEU A C 1
ATOM 731 O O . LEU A 1 89 ? -12.913 -9.330 5.582 1.00 93.38 89 LEU A O 1
ATOM 735 N N . LEU A 1 90 ? -10.824 -8.542 5.829 1.00 92.06 90 LEU A N 1
ATOM 736 C CA . LEU A 1 90 ? -10.855 -8.525 7.297 1.00 92.06 90 LEU A CA 1
ATOM 737 C C . LEU A 1 90 ? -11.914 -7.556 7.839 1.00 92.06 90 LEU A C 1
ATOM 739 O O . LEU A 1 90 ? -12.719 -7.941 8.686 1.00 92.06 90 LEU A O 1
ATOM 743 N N . PHE A 1 91 ? -11.931 -6.318 7.340 1.00 90.31 91 PHE A N 1
ATOM 744 C CA . PHE A 1 91 ? -12.918 -5.311 7.737 1.00 90.31 91 PHE A CA 1
ATOM 745 C C . PHE A 1 91 ? -14.308 -5.661 7.223 1.00 90.31 91 PHE A C 1
ATOM 747 O O . PHE A 1 91 ? -15.272 -5.564 7.968 1.00 90.31 91 PHE A O 1
ATOM 754 N N . GLY A 1 92 ? -14.406 -6.169 5.997 1.00 90.44 92 GLY A N 1
ATOM 755 C CA . GLY A 1 92 ? -15.660 -6.648 5.441 1.00 90.44 92 GLY A CA 1
ATOM 756 C C . GLY A 1 92 ? -16.322 -7.739 6.284 1.00 90.44 92 GLY A C 1
ATOM 757 O O . GLY A 1 92 ? -17.520 -7.669 6.548 1.00 90.44 92 GLY A O 1
ATOM 758 N N . TYR A 1 93 ? -15.533 -8.713 6.746 1.00 89.56 93 TYR A N 1
ATOM 759 C CA . TYR A 1 93 ? -15.996 -9.757 7.660 1.00 89.56 93 TYR A CA 1
ATOM 760 C C . TYR A 1 93 ? -16.401 -9.188 9.023 1.00 89.56 93 TYR A C 1
ATOM 762 O O . TYR A 1 93 ? -17.471 -9.508 9.533 1.00 89.56 93 TYR A O 1
ATOM 770 N N . ARG A 1 94 ? -15.561 -8.331 9.611 1.00 88.94 94 ARG A N 1
ATOM 771 C CA . ARG A 1 94 ? -15.821 -7.738 10.926 1.00 88.94 94 ARG A CA 1
ATOM 772 C C . ARG A 1 94 ? -17.090 -6.883 10.940 1.00 88.94 94 ARG A C 1
ATOM 774 O O . ARG A 1 94 ? -17.877 -6.980 11.878 1.00 88.94 94 ARG A O 1
ATOM 781 N N . ASP A 1 95 ? -17.274 -6.067 9.912 1.00 88.38 95 ASP A N 1
ATOM 782 C CA . ASP A 1 95 ? -18.364 -5.097 9.831 1.00 88.38 95 ASP A CA 1
ATOM 783 C C . ASP A 1 95 ? -19.625 -5.701 9.179 1.00 88.38 95 ASP A C 1
ATOM 785 O O . ASP A 1 95 ? -20.601 -4.990 8.954 1.00 88.38 95 ASP A O 1
ATOM 789 N N . ASN A 1 96 ? -19.629 -7.016 8.900 1.00 90.19 96 ASN A N 1
ATOM 790 C CA . ASN A 1 96 ? -20.723 -7.752 8.248 1.00 90.19 96 ASN A CA 1
ATOM 791 C C . ASN A 1 96 ? -21.222 -7.088 6.955 1.00 90.19 96 ASN A C 1
ATOM 793 O O . ASN A 1 96 ? -22.420 -7.041 6.673 1.00 90.19 96 ASN A O 1
ATOM 797 N N . VAL A 1 97 ? -20.292 -6.569 6.157 1.00 91.06 97 VAL A N 1
ATOM 798 C CA . VAL A 1 97 ? -20.615 -5.936 4.878 1.00 91.06 97 VAL A CA 1
ATOM 799 C C . VAL A 1 97 ? -21.062 -7.013 3.888 1.00 91.06 97 VAL A C 1
ATOM 801 O O . VAL A 1 97 ? -20.491 -8.103 3.819 1.00 91.06 97 VAL A O 1
ATOM 804 N N . GLU A 1 98 ? -22.090 -6.721 3.094 1.00 90.25 98 GLU A N 1
ATOM 805 C CA . GLU A 1 98 ? -22.557 -7.662 2.084 1.00 90.25 98 GLU A CA 1
ATOM 806 C C . GLU A 1 98 ? -21.517 -7.839 0.965 1.00 90.25 98 GLU A C 1
ATOM 808 O O . GLU A 1 98 ? -20.896 -6.883 0.497 1.00 90.25 98 GLU A O 1
ATOM 813 N N . LEU A 1 99 ? -21.379 -9.067 0.452 1.00 85.50 99 LEU A N 1
ATOM 814 C CA . LEU A 1 99 ? -20.448 -9.380 -0.644 1.00 85.50 99 LEU A CA 1
ATOM 815 C C . LEU A 1 99 ? -20.672 -8.503 -1.888 1.00 85.50 99 LEU A C 1
ATOM 817 O O . LEU A 1 99 ? -19.720 -8.191 -2.605 1.00 85.50 99 LEU A O 1
ATOM 821 N N . LYS A 1 100 ? -21.920 -8.081 -2.138 1.00 89.19 100 LYS A N 1
ATOM 822 C CA . LYS A 1 100 ? -22.273 -7.202 -3.263 1.00 89.19 100 LYS A CA 1
ATOM 823 C C . LYS A 1 100 ? -21.609 -5.823 -3.159 1.00 89.19 100 LYS A C 1
ATOM 825 O O . LYS A 1 100 ? -21.257 -5.248 -4.183 1.00 89.19 100 LYS A O 1
ATOM 830 N N . ASP A 1 101 ? -21.369 -5.328 -1.948 1.00 90.12 101 ASP A N 1
ATOM 831 C CA . ASP A 1 101 ? -20.769 -4.011 -1.711 1.00 90.12 101 ASP A CA 1
ATOM 832 C C . ASP A 1 101 ? -19.224 -4.082 -1.735 1.00 90.12 101 ASP A C 1
ATOM 834 O O . ASP A 1 101 ? -18.521 -3.075 -1.870 1.00 90.12 101 ASP A O 1
ATOM 838 N N . MET A 1 102 ? -18.668 -5.299 -1.720 1.00 91.38 102 MET A N 1
ATOM 839 C CA . MET A 1 102 ? -17.231 -5.581 -1.826 1.00 91.38 102 MET A CA 1
ATOM 840 C C . MET A 1 102 ? -16.724 -5.752 -3.264 1.00 91.38 102 MET A C 1
ATOM 842 O O . MET A 1 102 ? -15.568 -6.122 -3.470 1.00 91.38 102 MET A O 1
ATOM 846 N N . GLN A 1 103 ? -17.541 -5.465 -4.283 1.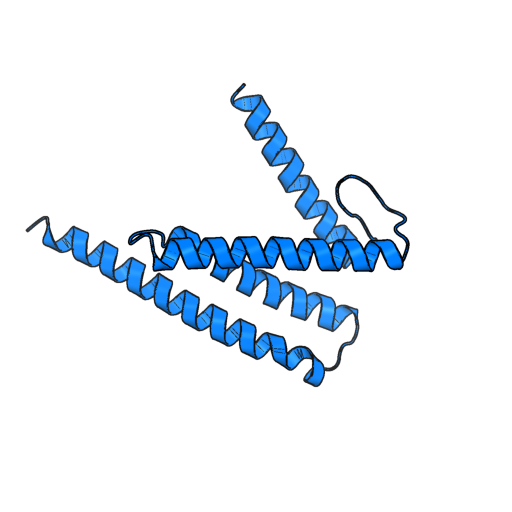00 91.38 103 GLN A N 1
ATOM 847 C CA . GLN A 1 103 ? -17.170 -5.634 -5.700 1.00 91.38 103 GLN A CA 1
ATOM 848 C C . GLN A 1 103 ? -15.873 -4.911 -6.090 1.00 91.38 103 GLN A C 1
ATOM 850 O O . GLN A 1 103 ? -15.127 -5.376 -6.951 1.00 91.38 103 GLN A O 1
ATOM 855 N N . HIS A 1 104 ? -15.564 -3.797 -5.427 1.00 90.75 104 HIS A N 1
ATOM 856 C CA . HIS A 1 104 ? -14.324 -3.055 -5.630 1.00 90.75 104 HIS A CA 1
ATOM 857 C C . HIS A 1 104 ? -13.061 -3.904 -5.359 1.00 90.75 104 HIS A C 1
ATOM 859 O O . HIS A 1 104 ? -12.035 -3.682 -6.004 1.00 90.75 104 HIS A O 1
ATOM 865 N N . LEU A 1 105 ? -13.130 -4.921 -4.487 1.00 93.62 105 LEU A N 1
ATOM 866 C CA . LEU A 1 105 ? -12.027 -5.860 -4.247 1.00 93.62 105 LEU A CA 1
ATOM 867 C C . LEU A 1 105 ? -11.696 -6.691 -5.491 1.00 93.62 105 LEU A C 1
ATOM 869 O O . LEU A 1 105 ? -10.527 -6.980 -5.727 1.00 93.62 105 LEU A O 1
ATOM 873 N N . LEU A 1 106 ? -12.679 -7.018 -6.337 1.00 93.75 106 LEU A N 1
ATOM 874 C CA . LEU A 1 106 ? -12.426 -7.733 -7.594 1.00 93.75 106 LEU A CA 1
ATOM 875 C C . LEU A 1 106 ? -11.597 -6.884 -8.559 1.00 93.75 106 LEU A C 1
ATOM 877 O O . LEU A 1 106 ? -10.659 -7.382 -9.180 1.00 93.75 106 LEU A O 1
ATOM 881 N N . VAL A 1 107 ? -11.902 -5.587 -8.644 1.00 94.25 107 VAL A N 1
ATOM 882 C CA . VAL A 1 107 ? -11.145 -4.639 -9.473 1.00 94.25 107 VAL A CA 1
ATOM 883 C C . VAL A 1 107 ? -9.709 -4.527 -8.966 1.00 94.25 107 VAL A C 1
ATOM 885 O O . VAL A 1 107 ? -8.766 -4.614 -9.752 1.00 94.25 107 VAL A O 1
ATOM 888 N N . VAL A 1 108 ? -9.523 -4.393 -7.651 1.00 94.88 108 VAL A N 1
ATOM 889 C CA . VAL A 1 108 ? -8.183 -4.332 -7.049 1.00 94.88 108 VAL A CA 1
ATOM 890 C C . VAL A 1 108 ? -7.416 -5.638 -7.272 1.00 94.88 108 VAL A C 1
ATOM 892 O O . VAL A 1 108 ? -6.238 -5.585 -7.618 1.00 94.88 108 VAL A O 1
ATOM 895 N N . ALA A 1 109 ? -8.066 -6.797 -7.149 1.00 96.12 109 ALA A N 1
ATOM 896 C CA . ALA A 1 109 ? -7.453 -8.099 -7.408 1.00 96.12 109 ALA A CA 1
ATOM 897 C C . ALA A 1 109 ? -6.988 -8.231 -8.860 1.00 96.12 109 ALA A C 1
ATOM 899 O O . ALA A 1 109 ? -5.852 -8.638 -9.109 1.00 96.12 109 ALA A O 1
ATOM 900 N N . PHE A 1 110 ? -7.824 -7.819 -9.814 1.00 97.00 110 PHE A N 1
ATOM 901 C CA . PHE A 1 110 ? -7.461 -7.791 -11.227 1.00 97.00 110 PHE A CA 1
ATOM 902 C C . PHE A 1 110 ? -6.250 -6.882 -11.487 1.00 97.00 110 PHE A C 1
ATOM 904 O O . PHE A 1 110 ? -5.282 -7.309 -12.115 1.00 97.00 110 PHE A O 1
ATOM 911 N N . LEU A 1 111 ? -6.254 -5.656 -10.955 1.00 95.50 111 LEU A N 1
ATOM 912 C CA . LEU A 1 111 ? -5.144 -4.711 -11.121 1.00 95.50 111 LEU A CA 1
ATOM 913 C C . LEU A 1 111 ? -3.847 -5.213 -10.472 1.00 95.50 111 LEU A C 1
ATOM 915 O O . LEU A 1 111 ? -2.781 -5.113 -11.079 1.00 95.50 111 LEU A O 1
ATOM 919 N N . ALA A 1 112 ? -3.923 -5.787 -9.270 1.00 95.56 112 ALA A N 1
ATOM 920 C CA . ALA A 1 112 ? -2.773 -6.383 -8.594 1.00 95.56 112 ALA A CA 1
ATOM 921 C C . ALA A 1 112 ? -2.182 -7.540 -9.413 1.00 95.56 112 ALA A C 1
ATOM 923 O O . ALA A 1 112 ? -0.964 -7.658 -9.536 1.00 95.56 112 ALA A O 1
ATOM 924 N N . LEU A 1 113 ? -3.034 -8.357 -10.033 1.00 96.50 113 LEU A N 1
ATOM 925 C CA . LEU A 1 113 ? -2.619 -9.459 -10.895 1.00 96.50 113 LEU A CA 1
ATOM 926 C C . LEU A 1 113 ? -1.946 -8.956 -12.185 1.00 96.50 113 LEU A C 1
ATOM 928 O O . LEU A 1 113 ? -0.904 -9.487 -12.571 1.00 96.50 113 LEU A O 1
ATOM 932 N N . MET A 1 114 ? -2.466 -7.891 -12.807 1.00 95.69 114 MET A N 1
ATOM 933 C CA . MET A 1 114 ? -1.814 -7.229 -13.950 1.00 95.69 114 MET A CA 1
ATOM 934 C C . MET A 1 114 ? -0.431 -6.685 -13.578 1.00 95.69 114 MET A C 1
ATOM 936 O O . MET A 1 114 ? 0.552 -6.928 -14.278 1.00 95.69 114 MET A O 1
ATOM 940 N N . VAL A 1 115 ? -0.332 -6.005 -12.435 1.00 93.06 115 VAL A N 1
ATOM 941 C CA . VAL A 1 115 ? 0.940 -5.500 -11.905 1.00 93.06 115 VAL A CA 1
ATOM 942 C C . VAL A 1 115 ? 1.926 -6.641 -11.626 1.00 93.06 115 VAL A C 1
ATOM 944 O O . VAL A 1 115 ? 3.117 -6.527 -11.921 1.00 93.06 115 VAL A O 1
ATOM 947 N N . TRP A 1 116 ? 1.448 -7.754 -11.072 1.00 94.00 116 TRP A N 1
ATOM 948 C CA . TRP A 1 116 ? 2.276 -8.928 -10.820 1.00 94.00 116 TRP A CA 1
ATOM 949 C C . TRP A 1 116 ? 2.833 -9.531 -12.114 1.00 94.00 116 TRP A C 1
ATOM 951 O O . TRP A 1 116 ? 4.019 -9.868 -12.165 1.00 94.00 116 TRP A O 1
ATOM 961 N N . PHE A 1 117 ? 2.020 -9.629 -13.170 1.00 94.38 117 PHE A N 1
ATOM 962 C CA . PHE A 1 117 ? 2.500 -10.081 -14.476 1.00 94.38 117 PHE A CA 1
ATOM 963 C C . PHE A 1 117 ? 3.569 -9.157 -15.05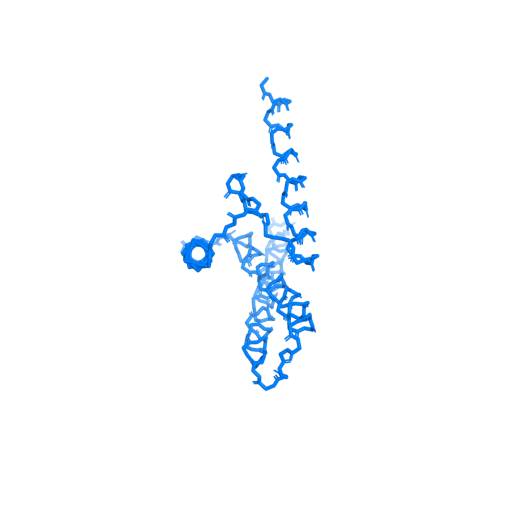6 1.00 94.38 117 PHE A C 1
ATOM 965 O O . PHE A 1 117 ? 4.606 -9.655 -15.495 1.00 94.38 117 PHE A O 1
ATOM 972 N N . GLU A 1 118 ? 3.374 -7.840 -14.982 1.00 91.06 118 GLU A N 1
ATOM 973 C CA . GLU A 1 118 ? 4.363 -6.855 -15.437 1.00 91.06 118 GLU A CA 1
ATOM 974 C C . GLU A 1 118 ? 5.700 -7.017 -14.689 1.00 91.06 118 GLU A C 1
ATOM 976 O O . GLU A 1 118 ? 6.766 -7.101 -15.304 1.00 91.06 118 GLU A O 1
ATOM 981 N N . LEU A 1 119 ? 5.664 -7.157 -13.357 1.00 90.00 119 LEU A N 1
ATOM 982 C CA . LEU A 1 119 ? 6.859 -7.414 -12.540 1.00 90.00 119 LEU A CA 1
ATOM 983 C C . LEU A 1 119 ? 7.558 -8.724 -12.922 1.00 90.00 119 LEU A C 1
ATOM 985 O O . LEU A 1 119 ? 8.791 -8.781 -12.996 1.00 90.00 119 LEU A O 1
ATOM 989 N N . LYS A 1 120 ? 6.784 -9.784 -13.169 1.00 88.81 120 LYS A N 1
ATOM 990 C CA . LYS A 1 120 ? 7.312 -11.096 -13.557 1.00 88.81 120 LYS A CA 1
ATOM 991 C C . LYS A 1 120 ? 7.973 -11.044 -14.934 1.00 88.81 120 LYS A C 1
ATOM 993 O O . LYS A 1 120 ? 9.040 -11.633 -15.109 1.00 88.81 120 LYS A O 1
ATOM 998 N N . GLN A 1 121 ? 7.376 -10.327 -15.885 1.00 86.25 121 GLN A N 1
ATOM 999 C CA . GLN A 1 121 ? 7.938 -10.120 -17.218 1.00 86.25 121 GLN A CA 1
ATOM 1000 C C . GLN A 1 121 ? 9.253 -9.336 -17.148 1.00 86.25 121 GLN A C 1
ATOM 1002 O O . GLN A 1 121 ? 10.270 -9.815 -17.644 1.00 86.25 121 GLN A O 1
ATOM 1007 N N . ARG A 1 122 ? 9.277 -8.207 -16.430 1.00 81.00 122 ARG A N 1
ATOM 1008 C CA . ARG A 1 122 ? 10.489 -7.388 -16.243 1.00 81.00 122 ARG A CA 1
ATOM 1009 C C . ARG A 1 122 ? 11.641 -8.162 -15.612 1.00 81.00 122 ARG A C 1
ATOM 1011 O O . ARG A 1 122 ? 12.764 -8.095 -16.097 1.00 81.00 122 ARG A O 1
ATOM 1018 N N . THR A 1 123 ? 11.355 -8.945 -14.573 1.00 79.06 123 THR A N 1
ATOM 1019 C CA . THR A 1 123 ? 12.370 -9.776 -13.904 1.00 79.06 123 THR A CA 1
ATOM 1020 C C . THR A 1 123 ? 12.985 -10.801 -14.866 1.00 79.06 123 THR A C 1
ATOM 1022 O O . THR A 1 123 ? 14.184 -11.075 -14.811 1.00 79.06 123 THR A O 1
ATOM 1025 N N . LYS A 1 124 ? 12.174 -11.359 -15.776 1.00 75.38 124 LYS A N 1
ATOM 1026 C CA . LYS A 1 124 ? 12.628 -12.302 -16.805 1.00 75.38 124 LYS A CA 1
ATOM 1027 C C . LYS A 1 124 ? 13.477 -11.611 -17.880 1.00 75.38 124 LYS A C 1
ATOM 1029 O O . LYS A 1 124 ? 14.488 -12.180 -18.292 1.00 75.38 124 LYS A O 1
ATOM 1034 N N . ASP A 1 125 ? 13.100 -10.404 -18.294 1.00 70.69 125 ASP A N 1
ATOM 1035 C CA . ASP A 1 125 ? 13.834 -9.610 -19.289 1.00 70.69 125 ASP A CA 1
ATOM 1036 C C . ASP A 1 125 ? 15.207 -9.162 -18.765 1.00 70.69 125 ASP A C 1
ATOM 1038 O O . ASP A 1 125 ? 16.211 -9.301 -19.467 1.00 70.69 125 ASP A O 1
ATOM 1042 N N . ASP A 1 126 ? 15.280 -8.707 -17.510 1.00 67.38 126 ASP A N 1
ATOM 1043 C CA . ASP A 1 126 ? 16.544 -8.326 -16.868 1.00 67.38 126 ASP A CA 1
ATOM 1044 C C . ASP A 1 126 ? 17.490 -9.533 -16.728 1.00 67.38 126 ASP A C 1
ATOM 1046 O O . ASP A 1 126 ? 18.672 -9.438 -17.064 1.00 67.38 126 ASP A O 1
ATOM 1050 N N . ALA A 1 127 ? 16.976 -10.703 -16.328 1.00 61.41 127 ALA A N 1
ATOM 1051 C CA . ALA A 1 127 ? 17.760 -11.940 -16.256 1.00 61.41 127 ALA A CA 1
ATOM 1052 C C . ALA A 1 127 ? 18.235 -12.439 -17.637 1.00 61.41 127 ALA A C 1
ATOM 1054 O O . ALA A 1 127 ? 19.336 -12.981 -17.763 1.00 61.41 127 ALA A O 1
ATOM 1055 N N . GLY A 1 128 ? 17.427 -12.249 -18.686 1.00 59.72 128 GLY A N 1
ATOM 1056 C CA . GLY A 1 128 ? 17.783 -12.596 -20.064 1.00 59.72 128 GLY A CA 1
ATOM 1057 C C . GLY A 1 128 ? 18.877 -11.700 -20.651 1.00 59.72 128 GLY A C 1
ATOM 1058 O O . GLY A 1 128 ? 19.702 -12.176 -21.433 1.00 59.72 128 GLY A O 1
ATOM 1059 N N . LYS A 1 129 ? 18.924 -10.426 -20.243 1.00 56.62 129 LYS A N 1
ATOM 1060 C CA . LYS A 1 129 ? 19.924 -9.450 -20.696 1.00 56.62 129 LYS A CA 1
ATOM 1061 C C . LYS A 1 129 ? 21.321 -9.757 -20.148 1.00 56.62 129 LYS A C 1
ATOM 1063 O O . LYS A 1 129 ? 22.265 -9.823 -20.926 1.00 56.62 129 LYS A O 1
ATOM 1068 N N . PHE A 1 130 ? 21.429 -10.105 -18.862 1.00 53.97 130 PHE A N 1
ATOM 1069 C CA . PHE A 1 130 ? 22.692 -10.570 -18.259 1.00 53.97 130 PHE A CA 1
ATOM 1070 C C . PHE A 1 130 ? 23.282 -11.795 -18.965 1.00 53.97 130 PHE A C 1
ATOM 1072 O O . PHE A 1 130 ? 24.496 -11.935 -19.063 1.00 53.97 130 PHE A O 1
ATOM 1079 N N . ARG A 1 131 ? 22.433 -12.691 -19.477 1.00 51.66 131 ARG A N 1
ATOM 1080 C CA . ARG A 1 131 ? 22.886 -13.895 -20.179 1.00 51.66 131 ARG A CA 1
ATOM 1081 C C . ARG A 1 131 ? 23.440 -13.627 -21.577 1.00 51.66 131 ARG A C 1
ATOM 1083 O O . ARG A 1 131 ? 24.124 -14.500 -22.079 1.00 51.66 131 ARG A O 1
ATOM 1090 N N . ARG A 1 132 ? 23.141 -12.492 -22.213 1.00 53.84 132 ARG A N 1
ATOM 1091 C CA . ARG A 1 132 ? 23.628 -12.156 -23.565 1.00 53.84 132 ARG A CA 1
ATOM 1092 C C . ARG A 1 132 ? 24.948 -11.389 -23.566 1.00 53.84 132 ARG A C 1
ATOM 1094 O O . ARG A 1 132 ? 25.679 -11.500 -24.533 1.00 53.84 132 ARG A O 1
ATOM 1101 N N . ASP A 1 133 ? 25.261 -10.678 -22.488 1.00 53.84 133 ASP A N 1
ATOM 1102 C CA . ASP A 1 133 ? 26.477 -9.855 -22.396 1.00 53.84 133 ASP A CA 1
ATOM 1103 C C . ASP A 1 133 ? 27.726 -10.661 -21.962 1.00 53.84 133 ASP A C 1
ATOM 1105 O O . ASP A 1 133 ? 28.824 -10.117 -21.872 1.00 53.84 133 ASP A O 1
ATOM 1109 N N . HIS A 1 134 ? 27.566 -11.962 -21.685 1.00 52.12 134 HIS A N 1
ATOM 1110 C CA . HIS A 1 134 ? 28.629 -12.874 -21.241 1.00 52.12 134 HIS A CA 1
ATOM 1111 C C . HIS A 1 134 ? 28.975 -13.989 -22.249 1.00 52.12 134 HIS A C 1
ATOM 1113 O O . HIS A 1 134 ? 29.735 -14.891 -21.893 1.00 52.12 134 HIS A O 1
ATOM 1119 N N . PHE A 1 135 ? 28.440 -13.938 -23.474 1.00 45.78 135 PHE A N 1
ATOM 1120 C CA . PHE A 1 135 ? 28.795 -14.852 -24.568 1.00 45.78 135 PHE A CA 1
ATOM 1121 C C . PHE A 1 135 ? 29.213 -14.081 -25.815 1.00 45.78 135 PHE A C 1
ATOM 1123 O O . PHE A 1 135 ? 28.511 -13.104 -26.157 1.00 45.78 135 PHE A O 1
#